Protein AF-A0A1V5FM15-F1 (afdb_monomer)

Solvent-accessible surface area (backbone atoms only — not comparable to full-atom values): 5095 Å² total; per-residue (Å²): 105,72,51,67,79,67,66,49,57,67,74,46,78,47,76,50,79,46,77,48,79,43,79,40,91,100,69,47,77,41,84,44,77,48,77,50,78,49,80,41,57,83,62,52,72,67,56,51,52,51,51,51,57,52,61,68,66,34,69,66,53,55,52,75,73,51,95,71,83,85,87,86,81,85,80,81,133

pLDDT: mean 85.28, std 8.97, range [64.19, 96.12]

Mean predicted aligned error: 6.51 Å

Nearest PDB structures (foldseek):
  6mjn-assembly2_C  TM=6.654E-01  e=9.743E-02  Legionella pneumophila
  6d9n-assembly1_A  TM=6.660E-01  e=4.405E-01  Elizabethkingia anophelis NUHP1
  6upy-assembly1_A  TM=5.159E-01  e=1.454E+00  Saccharomyces cerevisiae S288C

Structure (mmCIF, N/CA/C/O backbone):
data_AF-A0A1V5FM15-F1
#
_entry.id   AF-A0A1V5FM15-F1
#
loop_
_atom_site.group_PDB
_atom_site.id
_atom_site.type_symbol
_atom_site.label_atom_id
_atom_site.label_alt_id
_atom_site.label_comp_id
_atom_site.label_asym_id
_atom_site.label_entity_id
_atom_site.label_seq_id
_atom_site.pdbx_PDB_ins_code
_atom_site.Cartn_x
_atom_site.Cartn_y
_atom_site.Cartn_z
_atom_site.occupancy
_atom_site.B_iso_or_equiv
_atom_site.auth_seq_id
_atom_site.auth_comp_id
_atom_site.auth_asym_id
_atom_site.auth_atom_id
_atom_site.pdbx_PDB_model_num
ATOM 1 N N . MET A 1 1 ? -10.361 -8.259 9.090 1.00 75.00 1 MET A N 1
ATOM 2 C CA . MET A 1 1 ? -9.002 -7.699 8.842 1.00 75.00 1 MET A CA 1
ATOM 3 C C . MET A 1 1 ? -8.356 -7.292 10.180 1.00 75.00 1 MET A C 1
ATOM 5 O O . MET A 1 1 ? -9.083 -7.171 11.154 1.00 75.00 1 MET A O 1
ATOM 9 N N . TYR A 1 2 ? -7.027 -7.120 10.308 1.00 87.38 2 TYR A N 1
ATOM 10 C CA . TYR A 1 2 ? -6.373 -6.900 11.627 1.00 87.38 2 TYR A CA 1
ATOM 11 C C . TYR A 1 2 ? -6.974 -5.755 12.461 1.00 87.38 2 TYR A C 1
ATOM 13 O O . TYR A 1 2 ? -7.168 -5.924 13.663 1.00 87.38 2 TYR A O 1
ATOM 21 N N . ALA A 1 3 ? -7.276 -4.617 11.827 1.00 88.69 3 ALA A N 1
ATOM 22 C CA . ALA A 1 3 ? -7.855 -3.457 12.502 1.00 88.69 3 ALA A CA 1
ATOM 23 C C . ALA A 1 3 ? -9.219 -3.771 13.134 1.00 88.69 3 ALA A C 1
ATOM 25 O O . ALA A 1 3 ? -9.440 -3.419 14.286 1.00 88.69 3 ALA A O 1
ATOM 26 N N . GLU A 1 4 ? -10.079 -4.516 12.435 1.00 89.56 4 GLU A N 1
ATOM 27 C CA . GLU A 1 4 ? -11.371 -4.985 12.959 1.00 89.56 4 GLU A CA 1
ATOM 28 C C . GLU A 1 4 ? -11.180 -5.952 14.134 1.00 89.56 4 GLU A C 1
ATOM 30 O O . GLU A 1 4 ? -11.814 -5.798 15.172 1.00 89.56 4 GLU A O 1
ATOM 35 N N . LEU A 1 5 ? -10.248 -6.909 14.011 1.00 91.25 5 LEU A N 1
ATOM 36 C CA . LEU A 1 5 ? -9.954 -7.880 15.075 1.00 91.25 5 LEU A CA 1
ATOM 37 C C . LEU A 1 5 ? -9.453 -7.199 16.357 1.00 91.25 5 LEU A C 1
ATOM 39 O O . LEU A 1 5 ? -9.688 -7.688 17.459 1.00 91.25 5 LEU A O 1
ATOM 43 N N . LYS A 1 6 ? -8.720 -6.092 16.214 1.00 91.31 6 LYS A N 1
ATOM 44 C CA . LYS A 1 6 ? -8.197 -5.294 17.327 1.00 91.31 6 LYS A CA 1
ATOM 45 C C . LYS A 1 6 ? -9.088 -4.112 17.701 1.00 91.31 6 LYS A C 1
ATOM 47 O O . LYS A 1 6 ? -8.683 -3.339 18.562 1.00 91.31 6 LYS A O 1
ATOM 52 N N . GLN A 1 7 ? -10.264 -3.995 17.077 1.00 92.94 7 GLN A N 1
ATOM 53 C CA . GLN A 1 7 ? -11.223 -2.909 17.289 1.00 92.94 7 GLN A CA 1
ATOM 54 C C . GLN A 1 7 ? -10.562 -1.522 17.225 1.00 92.94 7 GLN A C 1
ATOM 56 O O . GLN A 1 7 ? -10.858 -0.632 18.018 1.00 92.94 7 GLN A O 1
ATOM 61 N N . LEU A 1 8 ? -9.615 -1.353 16.297 1.00 93.38 8 LEU A N 1
ATOM 62 C CA . LEU A 1 8 ? -8.942 -0.075 16.102 1.00 93.38 8 LEU A CA 1
ATOM 63 C C . LEU A 1 8 ? -9.930 0.936 15.504 1.00 93.38 8 LEU A C 1
ATOM 65 O O . LEU A 1 8 ? -10.689 0.558 14.608 1.00 93.38 8 LEU A O 1
ATOM 69 N N . PRO A 1 9 ? -9.878 2.218 15.909 1.00 95.00 9 PRO A N 1
ATOM 70 C CA . PRO A 1 9 ? -10.700 3.287 15.339 1.00 95.00 9 PRO A CA 1
ATOM 71 C C . PRO A 1 9 ? -10.147 3.737 13.973 1.00 95.00 9 PRO A C 1
ATOM 73 O O . PRO A 1 9 ? -9.839 4.906 13.759 1.00 95.00 9 PRO A O 1
ATOM 76 N N . LEU A 1 10 ? -9.931 2.778 13.072 1.00 94.31 10 LEU A N 1
ATOM 77 C CA . LEU A 1 10 ? -9.515 3.000 11.694 1.00 94.31 10 LEU A CA 1
ATOM 78 C C . LEU A 1 10 ? -10.772 3.150 10.838 1.00 94.31 10 LEU A C 1
ATOM 80 O O . LEU A 1 10 ? -11.563 2.217 10.733 1.00 94.31 10 LEU A O 1
ATOM 84 N N . GLU A 1 11 ? -10.926 4.305 10.208 1.00 94.56 11 GLU A N 1
ATOM 85 C CA . GLU A 1 11 ? -12.119 4.646 9.429 1.00 94.56 11 GLU A CA 1
ATOM 86 C C . GLU A 1 11 ? -11.901 4.401 7.938 1.00 94.56 11 GLU A C 1
ATOM 88 O O . GLU A 1 11 ? -12.774 3.880 7.243 1.00 94.56 11 GLU A O 1
ATOM 93 N N . ARG A 1 12 ? -10.709 4.747 7.436 1.00 92.50 12 ARG A N 1
ATOM 94 C CA . ARG A 1 12 ? -10.375 4.610 6.019 1.00 92.50 12 ARG A CA 1
ATOM 95 C C . ARG A 1 12 ? -8.905 4.278 5.820 1.00 92.50 12 ARG A C 1
ATOM 97 O O . ARG A 1 12 ? -8.019 4.788 6.507 1.00 92.50 12 ARG A O 1
ATOM 104 N N . VAL A 1 13 ? -8.655 3.432 4.825 1.00 91.25 13 VAL A N 1
ATOM 105 C CA . VAL A 1 13 ? -7.318 3.127 4.312 1.00 91.25 13 VAL A CA 1
ATOM 106 C C . VAL A 1 13 ? -7.257 3.542 2.852 1.00 91.25 13 VAL A C 1
ATOM 108 O O . VAL A 1 13 ? -8.149 3.214 2.071 1.00 91.25 13 VAL A O 1
ATOM 111 N N . SER A 1 14 ? -6.187 4.228 2.470 1.00 90.81 14 SER A N 1
ATOM 112 C CA . SER A 1 14 ? -5.858 4.514 1.075 1.00 90.81 14 SER A CA 1
ATOM 113 C C . SER A 1 14 ? -4.458 4.005 0.756 1.00 90.81 14 SER A C 1
ATOM 115 O O . SER A 1 14 ? -3.558 4.033 1.596 1.00 90.81 14 SER A O 1
ATOM 117 N N . VAL A 1 15 ? -4.272 3.487 -0.456 1.00 89.69 15 VAL A N 1
ATOM 118 C CA . VAL A 1 15 ? -2.973 3.005 -0.925 1.00 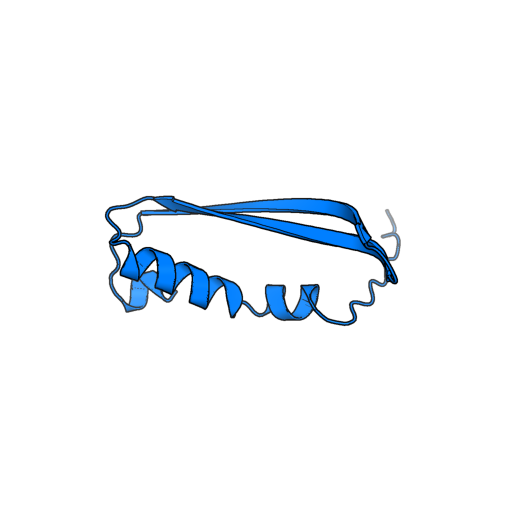89.69 15 VAL A CA 1
ATOM 119 C C . VAL A 1 15 ? -2.725 3.558 -2.314 1.00 89.69 15 VAL A C 1
ATOM 121 O O . VAL A 1 15 ? -3.501 3.302 -3.231 1.00 89.69 15 VAL A O 1
ATOM 124 N N . THR A 1 16 ? -1.616 4.271 -2.468 1.00 89.12 16 THR A N 1
ATOM 125 C CA . THR A 1 16 ? -1.132 4.735 -3.768 1.00 89.12 16 THR A CA 1
ATOM 126 C C . THR A 1 16 ? 0.125 3.961 -4.120 1.00 89.12 16 THR A C 1
ATOM 128 O O . THR A 1 16 ? 1.079 3.931 -3.336 1.00 89.12 16 THR A O 1
ATOM 131 N N . LEU A 1 17 ? 0.120 3.338 -5.297 1.00 88.00 17 LEU A N 1
ATOM 132 C CA . LEU A 1 17 ? 1.278 2.667 -5.874 1.00 88.00 17 LEU A CA 1
ATOM 133 C C . LEU A 1 17 ? 1.818 3.495 -7.035 1.00 88.00 17 LEU A C 1
ATOM 135 O O . LEU A 1 17 ? 1.059 4.000 -7.858 1.00 88.00 17 LEU A O 1
ATOM 139 N N . THR A 1 18 ? 3.135 3.618 -7.096 1.00 87.94 18 THR A N 1
ATOM 140 C CA . THR A 1 18 ? 3.848 4.237 -8.213 1.00 87.94 18 THR A CA 1
ATOM 141 C C . THR A 1 18 ? 4.924 3.274 -8.672 1.00 87.94 18 THR A C 1
ATOM 143 O O . THR A 1 18 ? 5.658 2.745 -7.840 1.00 87.94 18 THR A O 1
ATOM 146 N N . HIS A 1 19 ? 5.006 3.046 -9.977 1.00 88.81 19 HIS A N 1
ATOM 147 C CA . HIS A 1 19 ? 6.044 2.236 -10.601 1.00 88.81 19 HIS A CA 1
ATOM 148 C C . HIS A 1 19 ? 6.944 3.133 -11.445 1.00 88.81 19 HIS A C 1
ATOM 150 O O . HIS A 1 19 ? 6.464 3.990 -12.183 1.00 88.81 19 HIS A O 1
ATOM 156 N N . GLU A 1 20 ? 8.249 2.953 -11.295 1.00 90.31 20 GLU A N 1
ATOM 157 C CA . GLU A 1 20 ? 9.280 3.711 -11.994 1.00 90.31 20 GLU A CA 1
ATOM 158 C C . GLU A 1 20 ? 10.502 2.823 -12.257 1.00 90.31 20 GLU A C 1
ATOM 160 O O . GLU A 1 20 ? 10.770 1.879 -11.511 1.00 90.31 20 GLU A O 1
ATOM 165 N N . LYS A 1 21 ? 11.274 3.141 -13.301 1.00 89.75 21 LYS A N 1
ATOM 166 C CA . LYS A 1 21 ? 12.613 2.573 -13.488 1.00 89.75 21 LYS A CA 1
ATOM 167 C C . LYS A 1 21 ? 13.641 3.512 -12.881 1.00 89.75 21 LYS A C 1
ATOM 169 O O . LYS A 1 21 ? 13.734 4.663 -13.298 1.00 89.75 21 LYS A O 1
ATOM 174 N N . VAL A 1 22 ? 14.429 3.010 -11.937 1.00 91.56 22 VAL A N 1
ATOM 175 C CA . VAL A 1 22 ? 15.474 3.778 -11.249 1.00 91.56 22 VAL A CA 1
ATOM 176 C C . VAL A 1 22 ? 16.842 3.184 -11.526 1.00 91.56 22 VAL A C 1
ATOM 178 O O . VAL A 1 22 ? 16.997 1.968 -11.610 1.00 91.56 22 VAL A O 1
ATOM 181 N N . GLU A 1 23 ? 17.843 4.042 -11.664 1.00 92.81 23 GLU A N 1
ATOM 182 C CA . GLU A 1 23 ? 19.231 3.621 -11.802 1.00 92.81 23 GLU A CA 1
ATOM 183 C C . GLU A 1 23 ? 19.853 3.441 -10.417 1.00 92.81 23 GLU A C 1
ATOM 185 O O . GLU A 1 23 ? 19.764 4.321 -9.561 1.00 92.81 23 GLU A O 1
ATOM 190 N N . VAL A 1 24 ? 20.434 2.267 -10.179 1.00 89.94 24 VAL A N 1
ATOM 191 C CA . VAL A 1 24 ? 21.113 1.931 -8.929 1.00 89.94 24 VAL A CA 1
ATOM 192 C C . VAL A 1 24 ? 22.552 1.568 -9.247 1.00 89.94 24 VAL A C 1
ATOM 194 O O . VAL A 1 24 ? 22.821 0.684 -10.065 1.00 89.94 24 VAL A O 1
ATOM 197 N N . GLU A 1 25 ? 23.478 2.252 -8.582 1.00 91.31 25 GLU A N 1
ATOM 198 C CA . GLU A 1 25 ? 24.911 2.035 -8.749 1.00 91.31 25 GLU A CA 1
ATOM 199 C C . GLU A 1 25 ? 25.270 0.555 -8.534 1.00 91.31 25 GLU A C 1
ATOM 201 O O . GLU A 1 25 ? 24.816 -0.090 -7.585 1.00 91.31 25 GLU A O 1
ATOM 206 N N . GLY A 1 26 ? 26.025 -0.016 -9.476 1.00 91.75 26 GLY A N 1
ATOM 207 C CA . GLY A 1 26 ? 26.406 -1.432 -9.466 1.00 91.75 26 GLY A CA 1
ATOM 208 C C . GLY A 1 26 ? 25.290 -2.432 -9.809 1.00 91.75 26 GLY A C 1
ATOM 209 O O . GLY A 1 26 ? 25.566 -3.628 -9.865 1.00 91.75 26 GLY A O 1
ATOM 210 N N . LYS A 1 27 ? 24.048 -1.988 -10.054 1.00 86.12 27 LYS A N 1
ATOM 211 C CA . LYS A 1 27 ? 22.907 -2.855 -10.426 1.00 86.12 27 LYS A CA 1
ATOM 212 C C . LYS A 1 27 ? 22.200 -2.447 -11.723 1.00 86.12 27 LYS A C 1
ATOM 214 O O . LYS A 1 27 ? 21.379 -3.209 -12.226 1.00 86.12 27 LYS A O 1
ATOM 219 N N . GLY A 1 28 ? 22.516 -1.275 -12.274 1.00 89.62 28 GLY A N 1
ATOM 220 C CA . GLY A 1 28 ? 21.878 -0.755 -13.482 1.00 89.62 28 GLY A CA 1
ATOM 221 C C . GLY A 1 28 ? 20.446 -0.277 -13.224 1.00 89.62 28 GLY A C 1
ATOM 222 O O . GLY A 1 28 ? 20.105 0.132 -12.112 1.00 89.62 28 GLY A O 1
ATOM 223 N N . LYS A 1 29 ? 19.599 -0.294 -14.260 1.00 87.31 29 LYS A N 1
ATOM 224 C CA . LYS A 1 29 ? 18.192 0.119 -14.150 1.00 87.31 29 LYS A CA 1
ATOM 225 C C . LYS A 1 29 ? 17.345 -1.008 -13.571 1.00 87.31 29 LYS A C 1
ATOM 227 O O . LYS A 1 29 ? 17.261 -2.076 -14.170 1.00 87.31 29 LYS A O 1
ATOM 232 N N . ILE A 1 30 ? 16.676 -0.736 -12.458 1.00 87.00 30 ILE A N 1
ATOM 233 C CA . ILE A 1 30 ? 15.754 -1.662 -11.801 1.00 87.00 30 ILE A CA 1
ATOM 234 C C . ILE A 1 30 ? 14.343 -1.080 -11.763 1.00 87.00 30 ILE A C 1
ATOM 236 O O . ILE A 1 30 ? 14.158 0.138 -11.703 1.00 87.00 30 ILE A O 1
ATOM 240 N N . ASP A 1 31 ? 13.344 -1.953 -11.755 1.00 85.75 31 ASP A N 1
ATOM 241 C CA . ASP A 1 31 ? 11.965 -1.575 -11.478 1.00 85.75 31 ASP A CA 1
ATOM 242 C C . ASP A 1 31 ? 11.788 -1.315 -9.974 1.00 85.75 31 ASP A C 1
ATOM 244 O O . ASP A 1 31 ? 12.119 -2.147 -9.128 1.00 85.75 31 ASP A O 1
ATOM 248 N N . ARG A 1 32 ? 11.275 -0.133 -9.627 1.00 84.69 32 ARG A N 1
ATOM 249 C CA . ARG A 1 32 ? 10.933 0.258 -8.259 1.00 84.69 32 ARG A CA 1
ATOM 250 C C . ARG A 1 32 ? 9.438 0.506 -8.172 1.00 84.69 32 ARG A C 1
ATOM 252 O O . ARG A 1 32 ? 8.880 1.307 -8.917 1.00 84.69 32 ARG A O 1
ATOM 259 N N . ILE A 1 33 ? 8.806 -0.149 -7.205 1.00 86.56 33 ILE A N 1
ATOM 260 C CA . ILE A 1 33 ? 7.424 0.121 -6.821 1.00 86.56 33 ILE A CA 1
ATOM 261 C C . ILE A 1 33 ? 7.438 0.823 -5.466 1.00 86.56 33 ILE A C 1
ATOM 263 O O . ILE A 1 33 ? 7.862 0.259 -4.458 1.00 86.56 33 ILE A O 1
ATOM 267 N N . SER A 1 34 ? 6.951 2.056 -5.444 1.00 87.38 34 SER A N 1
ATOM 268 C CA . SER A 1 34 ? 6.789 2.862 -4.240 1.00 87.38 34 SER A CA 1
ATOM 269 C C . SER A 1 34 ? 5.339 2.789 -3.772 1.00 87.38 34 SER A C 1
ATOM 271 O O . SER A 1 34 ? 4.413 3.005 -4.553 1.00 87.38 34 SER A O 1
ATOM 273 N N . ARG A 1 35 ? 5.130 2.506 -2.483 1.00 87.88 35 ARG A N 1
ATOM 274 C CA . ARG A 1 35 ? 3.801 2.430 -1.865 1.00 87.88 35 ARG A CA 1
ATOM 275 C C . ARG A 1 35 ? 3.651 3.507 -0.802 1.00 87.88 35 ARG A C 1
ATOM 277 O O . ARG A 1 35 ? 4.446 3.561 0.132 1.00 87.88 35 ARG A O 1
ATOM 284 N N . ARG A 1 36 ? 2.593 4.308 -0.897 1.00 90.38 36 ARG A N 1
ATOM 285 C CA . ARG A 1 36 ? 2.172 5.247 0.152 1.00 90.38 36 ARG A CA 1
ATOM 286 C C . ARG A 1 36 ? 0.854 4.769 0.747 1.00 90.38 36 ARG A C 1
ATOM 288 O O . ARG A 1 36 ? -0.085 4.519 -0.001 1.00 90.38 36 ARG A O 1
ATOM 295 N N . ILE A 1 37 ? 0.807 4.607 2.069 1.00 91.12 37 ILE A N 1
ATOM 296 C CA . ILE A 1 37 ? -0.387 4.155 2.797 1.00 91.12 37 ILE A CA 1
ATOM 297 C C . ILE A 1 37 ? -0.918 5.324 3.624 1.00 91.12 37 ILE A C 1
ATOM 299 O O . ILE A 1 37 ? -0.217 5.822 4.503 1.00 91.12 37 ILE A O 1
ATOM 303 N N . GLY A 1 38 ? -2.151 5.739 3.349 1.00 93.06 38 GLY A N 1
ATOM 304 C CA . GLY A 1 38 ? -2.914 6.666 4.175 1.00 93.06 38 GLY A CA 1
ATOM 305 C C . GLY A 1 38 ? -3.803 5.903 5.153 1.00 93.06 38 GLY A C 1
ATOM 306 O O . GLY A 1 38 ? -4.470 4.942 4.767 1.00 93.06 38 GLY A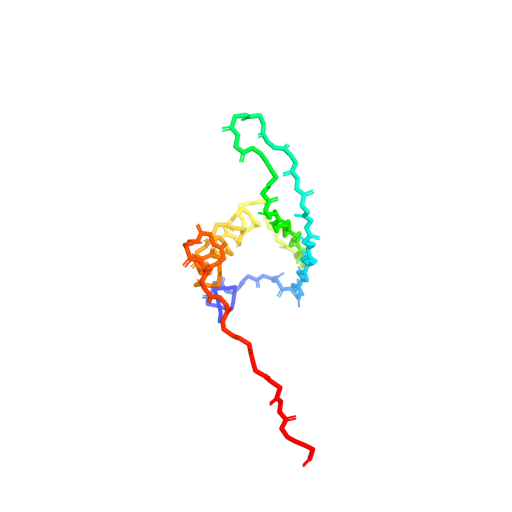 O 1
ATOM 307 N N . LEU A 1 39 ? -3.798 6.325 6.419 1.00 94.25 39 LEU A N 1
ATOM 308 C CA . LEU A 1 39 ? -4.659 5.794 7.479 1.00 94.25 39 LEU A CA 1
ATOM 309 C C . LEU A 1 39 ? -5.413 6.954 8.134 1.00 94.25 39 LEU A C 1
ATOM 311 O O . LEU A 1 39 ? -4.784 7.834 8.739 1.00 94.25 39 LEU A O 1
ATOM 315 N N . GLU A 1 40 ? -6.737 6.928 8.031 1.00 94.50 40 GLU A N 1
ATOM 316 C CA . GLU A 1 40 ? -7.655 7.906 8.624 1.00 94.50 40 GLU A CA 1
ATOM 317 C C . GLU A 1 40 ? -8.390 7.291 9.822 1.00 94.50 40 GLU A C 1
ATOM 319 O O . GLU A 1 40 ? -8.683 6.092 9.836 1.00 94.50 40 GLU A O 1
ATOM 324 N N . GLY A 1 41 ? -8.663 8.118 10.830 1.00 93.75 41 GLY A N 1
ATOM 325 C CA . GLY A 1 41 ? -9.217 7.712 12.123 1.00 93.75 41 GLY A CA 1
ATOM 326 C C . GLY A 1 41 ? -8.282 8.018 13.300 1.00 93.75 41 GLY A C 1
ATOM 327 O O . GLY A 1 41 ? -7.114 8.397 13.123 1.00 93.75 41 GLY A O 1
ATOM 328 N N . ASN A 1 42 ? -8.803 7.864 14.519 1.00 96.12 42 ASN A N 1
ATOM 329 C CA . ASN A 1 42 ? -8.133 8.256 15.765 1.00 96.12 42 ASN A CA 1
ATOM 330 C C . ASN A 1 42 ? -7.103 7.216 16.248 1.00 96.12 42 ASN A C 1
ATOM 332 O O . ASN A 1 42 ? -7.238 6.619 17.315 1.00 96.12 42 ASN A O 1
ATOM 336 N N . LEU A 1 43 ? -6.08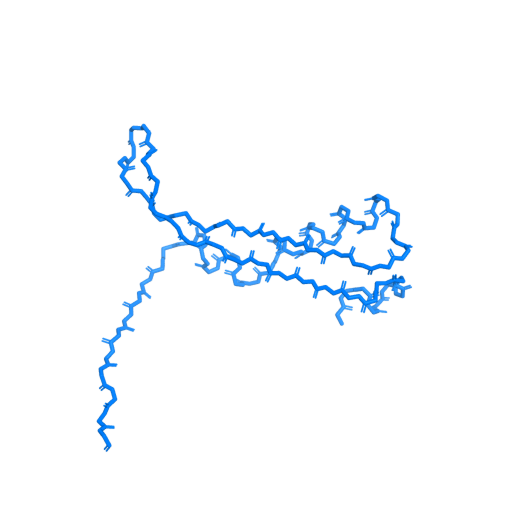7 6.964 15.423 1.00 94.25 43 LEU A N 1
ATOM 337 C CA . LEU A 1 43 ? -5.044 5.979 15.697 1.00 94.25 43 LEU A CA 1
ATOM 338 C C . LEU A 1 43 ? -3.845 6.594 16.416 1.00 94.25 43 LEU A C 1
ATOM 340 O O . LEU A 1 43 ? -3.296 7.603 15.958 1.00 94.25 43 LEU A O 1
ATOM 344 N N . THR A 1 44 ? -3.364 5.917 17.458 1.00 95.56 44 THR A N 1
ATOM 345 C CA . THR A 1 44 ? -2.099 6.268 18.117 1.00 95.56 44 THR A CA 1
ATOM 346 C C . THR A 1 44 ? -0.897 6.003 17.195 1.00 95.56 44 THR A C 1
ATOM 348 O O . THR A 1 44 ? -0.998 5.204 16.251 1.00 95.56 44 THR A O 1
ATOM 351 N N . PRO A 1 45 ? 0.269 6.627 17.448 1.00 93.25 45 PRO A N 1
ATOM 352 C CA . PRO A 1 45 ? 1.492 6.344 16.695 1.00 93.25 45 PRO A CA 1
ATOM 353 C C . PRO A 1 45 ? 1.862 4.853 16.671 1.00 93.25 45 PRO A C 1
ATOM 355 O O . PRO A 1 45 ? 2.241 4.317 15.630 1.00 93.25 45 PRO A O 1
ATOM 358 N N . GLU A 1 46 ? 1.677 4.148 17.785 1.00 93.19 46 GLU A N 1
ATOM 359 C CA . GLU A 1 46 ? 1.957 2.715 17.913 1.00 93.19 46 GLU A CA 1
ATOM 360 C C . GLU A 1 46 ? 1.01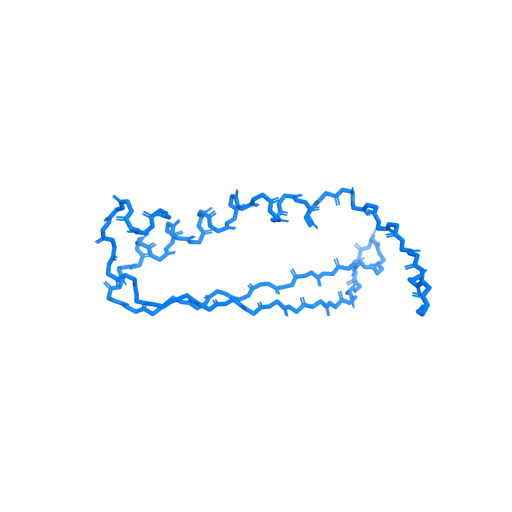0 1.886 17.041 1.00 93.19 46 GLU A C 1
ATOM 362 O O . GLU A 1 46 ? 1.444 0.965 16.345 1.00 93.19 46 GLU A O 1
ATOM 367 N N . GLN A 1 47 ? -0.280 2.236 17.021 1.00 93.31 47 GLN A N 1
ATOM 368 C CA . GLN A 1 47 ? -1.269 1.583 16.163 1.00 93.31 47 GLN A CA 1
ATOM 369 C C . GLN A 1 47 ? -0.943 1.804 14.680 1.00 93.31 47 GLN A C 1
ATOM 371 O O . GLN A 1 47 ? -0.999 0.858 13.893 1.00 93.31 47 GLN A O 1
ATOM 376 N N . ARG A 1 48 ? -0.535 3.022 14.296 1.00 92.69 48 ARG A N 1
ATOM 377 C CA . ARG A 1 48 ? -0.101 3.342 12.923 1.00 92.69 48 ARG A CA 1
ATOM 378 C C . ARG A 1 48 ? 1.129 2.532 12.513 1.00 92.69 48 ARG A C 1
ATOM 380 O O . ARG A 1 48 ? 1.122 1.920 11.444 1.00 92.69 48 ARG A O 1
ATOM 387 N N . ASN A 1 49 ? 2.141 2.457 13.375 1.00 90.94 49 ASN A N 1
ATOM 388 C CA . ASN A 1 49 ? 3.338 1.650 13.130 1.00 90.94 49 ASN A CA 1
ATOM 389 C C . ASN A 1 49 ? 2.991 0.169 12.971 1.00 90.94 49 ASN A C 1
ATOM 391 O O . ASN A 1 49 ? 3.451 -0.489 12.037 1.00 90.94 49 ASN A O 1
ATOM 395 N N . ARG A 1 50 ? 2.098 -0.348 13.817 1.00 91.19 50 ARG A N 1
ATOM 396 C CA . ARG A 1 50 ? 1.667 -1.740 13.729 1.00 91.19 50 ARG A CA 1
ATOM 397 C C . ARG A 1 50 ? 0.896 -2.041 12.445 1.00 91.19 50 ARG A C 1
ATOM 399 O O . ARG A 1 50 ? 1.086 -3.102 11.850 1.00 91.19 50 ARG A O 1
ATOM 406 N N . MET A 1 51 ? 0.061 -1.113 11.983 1.00 90.94 51 MET A N 1
ATOM 407 C CA . MET A 1 51 ? -0.614 -1.234 10.689 1.00 90.94 51 MET A CA 1
ATOM 408 C C . MET A 1 51 ? 0.391 -1.290 9.530 1.00 90.94 51 MET A C 1
ATOM 410 O O . MET A 1 51 ? 0.230 -2.115 8.629 1.00 90.94 51 MET A O 1
ATOM 414 N N . LEU A 1 52 ? 1.457 -0.482 9.573 1.00 89.62 52 LEU A N 1
ATOM 415 C CA . LEU A 1 52 ? 2.528 -0.520 8.572 1.00 89.62 52 LEU A CA 1
ATOM 416 C C . LEU A 1 52 ? 3.279 -1.861 8.577 1.00 89.62 52 LEU A C 1
ATOM 418 O O . LEU A 1 52 ? 3.487 -2.450 7.514 1.00 89.62 52 LEU A O 1
ATOM 422 N N . GLU A 1 53 ? 3.633 -2.383 9.754 1.00 89.12 53 GLU A N 1
ATOM 423 C CA . GLU A 1 53 ? 4.264 -3.705 9.882 1.00 89.12 53 GLU A CA 1
ATOM 424 C C . GLU A 1 53 ? 3.418 -4.803 9.231 1.00 89.12 53 GLU A C 1
ATOM 426 O O . GLU A 1 53 ? 3.938 -5.680 8.541 1.00 89.12 53 GLU A O 1
ATOM 431 N N . ILE A 1 54 ? 2.101 -4.752 9.425 1.00 86.94 54 ILE A N 1
ATOM 432 C CA . ILE A 1 54 ? 1.168 -5.734 8.871 1.00 86.94 54 ILE A CA 1
ATOM 433 C C . ILE A 1 54 ? 1.024 -5.559 7.362 1.00 86.94 54 ILE A C 1
ATOM 435 O O . ILE A 1 54 ? 1.026 -6.551 6.634 1.00 86.94 54 ILE A O 1
ATOM 439 N N . ALA A 1 55 ? 0.981 -4.321 6.867 1.00 84.50 55 ALA A N 1
ATOM 440 C CA . ALA A 1 55 ? 0.967 -4.044 5.434 1.00 84.50 55 ALA A CA 1
ATOM 441 C C . ALA A 1 55 ? 2.230 -4.564 4.718 1.00 84.50 55 ALA A C 1
ATOM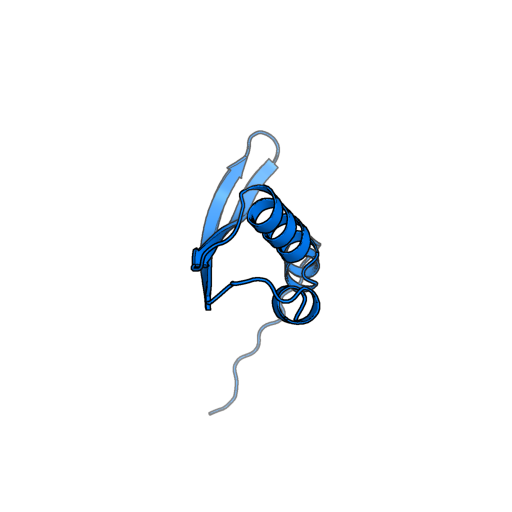 443 O O . ALA A 1 55 ? 2.170 -4.934 3.542 1.00 84.50 55 ALA A O 1
ATOM 444 N N . ASN A 1 56 ? 3.370 -4.632 5.413 1.00 82.25 56 ASN A N 1
ATOM 445 C CA . ASN A 1 56 ? 4.612 -5.236 4.912 1.00 82.25 56 ASN A CA 1
ATOM 446 C C . ASN A 1 56 ? 4.599 -6.772 4.939 1.00 82.25 56 ASN A C 1
ATOM 448 O O . ASN A 1 56 ? 5.385 -7.403 4.244 1.00 82.25 56 ASN A O 1
ATOM 452 N N . ARG A 1 57 ? 3.677 -7.397 5.678 1.00 82.62 57 ARG A N 1
ATOM 453 C CA . ARG A 1 57 ? 3.468 -8.856 5.658 1.00 82.62 57 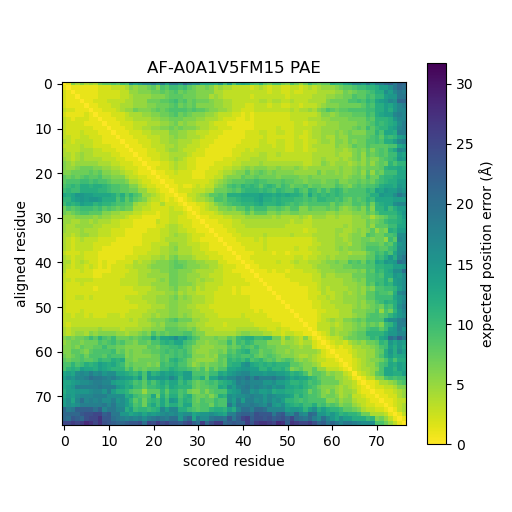ARG A CA 1
ATOM 454 C C . ARG A 1 57 ? 2.463 -9.302 4.592 1.00 82.62 57 ARG A C 1
ATOM 456 O O . ARG A 1 57 ? 2.136 -10.483 4.523 1.00 82.62 57 ARG A O 1
ATOM 463 N N . CYS A 1 58 ? 1.960 -8.376 3.774 1.00 74.00 58 CYS A N 1
ATOM 464 C CA . CYS A 1 58 ? 0.991 -8.678 2.727 1.00 74.00 58 CYS A CA 1
ATOM 465 C C . CYS A 1 58 ? 1.592 -9.654 1.690 1.00 74.00 58 CYS A C 1
ATOM 467 O O . CYS A 1 58 ? 2.681 -9.378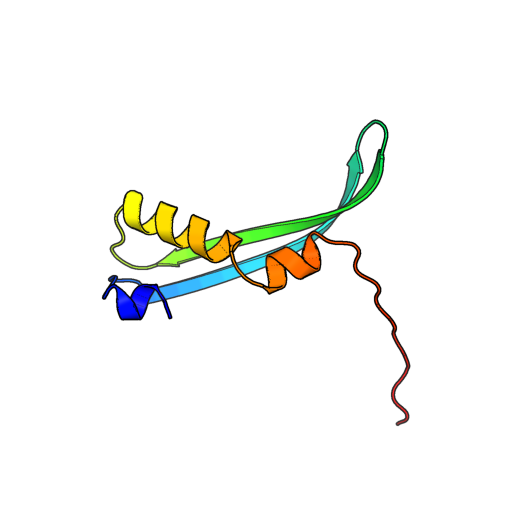 1.179 1.00 74.00 58 CYS A O 1
ATOM 469 N N . PRO A 1 59 ? 0.892 -10.746 1.320 1.00 70.75 59 PRO A N 1
ATOM 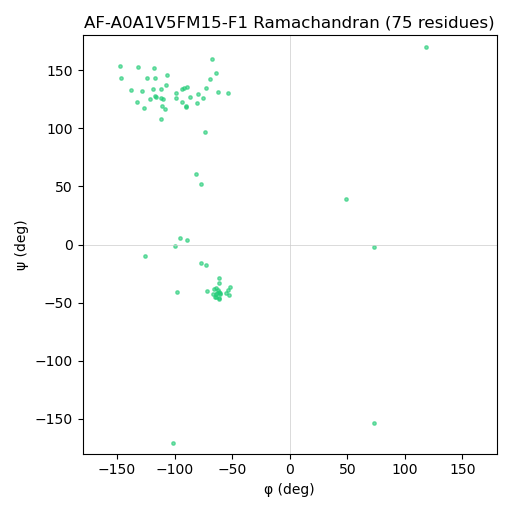470 C CA . PRO A 1 59 ? 1.366 -11.709 0.320 1.00 70.75 59 PRO A CA 1
ATOM 471 C C . PRO A 1 59 ? 1.787 -11.050 -0.998 1.00 70.75 59 PRO A C 1
ATOM 473 O O . PRO A 1 59 ? 2.804 -11.419 -1.572 1.00 70.75 59 PRO A O 1
ATOM 476 N N . VAL A 1 60 ? 1.073 -10.002 -1.419 1.00 73.06 60 VAL A N 1
ATOM 477 C CA . VAL A 1 60 ? 1.385 -9.243 -2.640 1.00 73.06 60 VAL A CA 1
ATOM 478 C C . VAL A 1 60 ? 2.739 -8.537 -2.544 1.00 73.06 60 VAL A C 1
ATOM 480 O O . VAL A 1 60 ? 3.484 -8.518 -3.516 1.00 73.06 60 VAL A O 1
ATOM 483 N N . HIS A 1 61 ? 3.114 -8.005 -1.375 1.00 70.25 61 HIS A N 1
ATOM 484 C CA . HIS A 1 61 ? 4.450 -7.430 -1.187 1.00 70.25 61 HIS A CA 1
ATOM 485 C C . HIS A 1 61 ? 5.544 -8.490 -1.371 1.00 70.25 61 HIS A C 1
ATOM 487 O O . HIS A 1 61 ? 6.563 -8.207 -1.998 1.00 70.25 61 HIS A O 1
ATOM 493 N N . ARG A 1 62 ? 5.315 -9.719 -0.885 1.00 71.75 62 ARG A N 1
ATOM 494 C CA . ARG A 1 62 ? 6.247 -10.838 -1.083 1.00 71.75 62 ARG A CA 1
ATOM 495 C C . ARG A 1 62 ? 6.362 -11.208 -2.564 1.00 71.75 62 ARG A C 1
ATOM 497 O O . ARG A 1 62 ? 7.476 -11.397 -3.034 1.00 71.75 62 ARG A O 1
ATOM 504 N N . THR A 1 63 ? 5.246 -11.256 -3.291 1.00 73.56 63 THR A N 1
ATOM 505 C CA . THR A 1 63 ? 5.235 -11.510 -4.740 1.00 73.56 63 THR A CA 1
ATOM 506 C C . THR A 1 63 ? 6.000 -10.433 -5.514 1.00 73.56 63 THR A C 1
ATOM 508 O O . THR A 1 63 ? 6.836 -10.763 -6.345 1.00 73.56 63 THR A O 1
ATOM 511 N N . LEU A 1 64 ? 5.777 -9.151 -5.204 1.00 70.75 64 LEU A N 1
ATOM 512 C CA . LEU A 1 64 ? 6.428 -8.025 -5.890 1.00 70.75 64 LEU A CA 1
ATOM 513 C C . LEU A 1 64 ? 7.916 -7.851 -5.541 1.00 70.75 64 LEU A C 1
ATOM 515 O O . LEU A 1 64 ? 8.622 -7.147 -6.253 1.00 70.75 64 LEU A O 1
ATOM 519 N N . SER A 1 65 ? 8.387 -8.452 -4.445 1.00 68.38 65 SER A N 1
ATOM 520 C CA . SER A 1 65 ? 9.788 -8.352 -4.000 1.00 68.38 65 SER A CA 1
ATOM 521 C C . SER A 1 65 ? 10.636 -9.574 -4.385 1.00 68.38 65 SER A C 1
ATOM 523 O O . SER A 1 65 ? 11.814 -9.621 -4.035 1.00 68.38 65 SER A O 1
ATOM 525 N N . GLY A 1 66 ? 10.043 -10.581 -5.037 1.00 69.00 66 GLY A N 1
ATOM 526 C CA . GLY A 1 66 ? 10.722 -11.796 -5.498 1.00 69.00 66 GLY A CA 1
ATOM 527 C C . GLY A 1 66 ? 11.052 -11.777 -6.995 1.00 69.00 66 GLY A C 1
ATOM 528 O O . GLY A 1 66 ? 10.883 -10.763 -7.668 1.00 69.00 66 GLY A O 1
ATOM 529 N N . ASN A 1 67 ? 11.494 -12.922 -7.526 1.00 64.19 67 ASN A N 1
ATOM 530 C CA . ASN A 1 67 ? 11.653 -13.123 -8.970 1.00 64.19 67 ASN A CA 1
ATOM 531 C C . ASN A 1 67 ? 10.264 -13.273 -9.605 1.00 64.19 67 ASN A C 1
ATOM 533 O O . ASN A 1 67 ? 9.667 -14.348 -9.549 1.00 64.19 67 ASN A O 1
ATOM 537 N N . LEU A 1 68 ? 9.734 -12.176 -10.140 1.00 70.50 68 LEU A N 1
ATOM 538 C CA . LEU A 1 68 ? 8.438 -12.141 -10.804 1.00 70.50 68 LEU A CA 1
ATOM 539 C C . LEU A 1 68 ? 8.616 -12.429 -12.298 1.00 70.50 68 LEU A C 1
ATOM 541 O O . LEU A 1 68 ? 9.261 -11.658 -13.004 1.00 70.50 68 LEU A O 1
ATOM 545 N N . GLU A 1 69 ? 8.011 -13.511 -12.775 1.00 69.38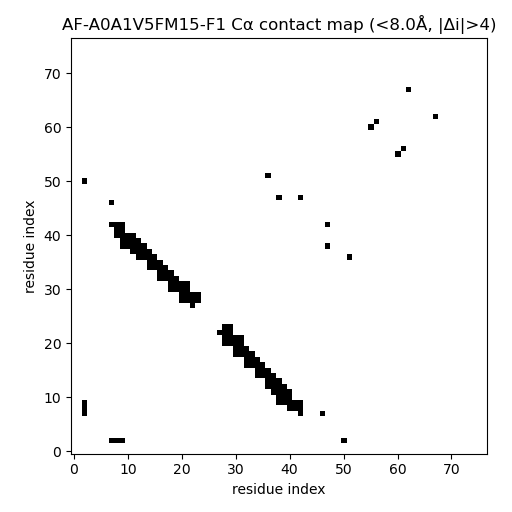 69 GLU A N 1
ATOM 546 C CA . GLU A 1 69 ? 7.831 -13.769 -14.203 1.00 69.38 69 GLU A CA 1
ATOM 547 C C . GLU A 1 69 ? 6.410 -13.345 -14.589 1.00 69.38 69 GLU A C 1
ATOM 549 O O . GLU A 1 69 ? 5.441 -13.748 -13.941 1.00 69.38 69 GLU A O 1
ATOM 554 N N . ILE A 1 70 ? 6.285 -12.479 -15.598 1.00 76.12 70 ILE A N 1
ATOM 555 C CA . ILE A 1 70 ? 4.994 -12.035 -16.130 1.00 76.12 70 ILE A CA 1
ATOM 556 C C . ILE A 1 70 ? 4.866 -12.607 -17.539 1.00 76.12 70 ILE A C 1
ATOM 558 O O . ILE A 1 70 ? 5.528 -12.130 -18.458 1.00 76.12 70 ILE A O 1
ATOM 562 N N . ASP A 1 71 ? 3.997 -13.602 -17.698 1.00 72.94 71 ASP A N 1
ATOM 563 C CA . ASP A 1 71 ? 3.556 -14.080 -19.007 1.00 72.94 71 ASP A CA 1
ATOM 564 C C . ASP A 1 71 ? 2.328 -13.272 -19.443 1.00 72.94 71 ASP A C 1
ATOM 566 O O . ASP A 1 71 ? 1.443 -12.969 -18.637 1.00 72.94 71 ASP A O 1
ATOM 570 N N . SER A 1 72 ? 2.293 -12.832 -20.697 1.00 72.44 72 SER A N 1
ATOM 571 C CA . SER A 1 72 ? 1.197 -12.016 -21.223 1.00 72.44 72 SER A CA 1
ATOM 572 C C . SER A 1 72 ? 0.817 -12.486 -22.615 1.00 72.44 72 SER A C 1
ATOM 574 O O . SER A 1 72 ? 1.671 -12.645 -23.485 1.00 72.44 72 SER A O 1
ATOM 576 N N . SER A 1 73 ? -0.484 -12.652 -22.839 1.00 84.06 73 SER A N 1
ATOM 577 C CA . SER A 1 73 ? -1.061 -13.006 -24.134 1.00 84.06 73 SER A CA 1
ATOM 578 C C . SER A 1 73 ? -2.238 -12.088 -24.469 1.00 84.06 73 SER A C 1
ATOM 580 O O . SER A 1 73 ? -2.880 -11.516 -23.586 1.00 84.06 73 SER A O 1
ATOM 582 N N . LEU A 1 74 ? -2.490 -11.903 -25.766 1.00 72.88 74 LEU A N 1
ATOM 583 C CA . LEU A 1 74 ? -3.628 -11.131 -26.261 1.00 72.88 74 LEU A CA 1
ATOM 584 C C . LEU A 1 74 ? -4.895 -11.989 -26.196 1.00 72.88 74 LEU A C 1
ATOM 586 O O . LEU A 1 74 ? -4.908 -13.111 -26.700 1.00 72.88 74 LEU A O 1
ATOM 590 N N . ALA A 1 75 ? -5.965 -11.450 -25.610 1.00 71.94 75 ALA A N 1
ATOM 591 C CA . ALA A 1 75 ? -7.281 -12.073 -25.681 1.00 71.94 75 ALA A CA 1
ATOM 592 C C . ALA A 1 75 ? -7.857 -11.896 -27.095 1.00 71.94 75 ALA A C 1
ATOM 594 O O . ALA A 1 75 ? -7.782 -10.805 -27.665 1.00 71.94 75 ALA A O 1
ATOM 595 N N . ALA A 1 76 ? -8.413 -12.968 -27.664 1.00 70.62 76 ALA A N 1
ATOM 596 C CA . ALA A 1 76 ? -9.177 -12.876 -28.904 1.00 70.62 76 ALA A CA 1
ATOM 597 C C . ALA A 1 76 ? -10.434 -12.014 -28.686 1.00 70.62 76 ALA A C 1
ATOM 599 O O . ALA A 1 76 ? -10.974 -11.988 -27.578 1.00 70.62 76 ALA A O 1
ATOM 600 N N . ALA A 1 77 ? -10.840 -11.296 -29.736 1.00 64.94 77 ALA A N 1
ATOM 601 C CA . ALA A 1 77 ? -11.992 -10.394 -29.732 1.00 64.94 77 ALA A CA 1
ATOM 602 C C . ALA A 1 77 ? -13.319 -11.111 -29.447 1.00 64.94 77 ALA A C 1
ATOM 604 O O . ALA A 1 77 ? -13.470 -12.271 -29.897 1.00 64.94 77 ALA A O 1
#

Radius of gyration: 17.08 Å; Cα contacts (8 Å, |Δi|>4): 68; chains: 1; bounding box: 38×22×48 Å

Sequence (77 aa):
MYAELKQLPLERVSVTLTHEKVEVEGKGKIDRISRRIGLEGNLTPEQRNRMLEIANRCPVHRTLSGNLEIDSSLAAA

Secondary structure (DSSP, 8-state):
-HHHHTT--EEEEEEEEEEEEEEETTTEEEEEEEEEEEEEES--HHHHHHHHHHHHT-HHHHHHTS-------PPP-

Foldseek 3Di:
DVCVVVVPQWDDKDKDWDWDWDQDPPPGTDIDIDIDIDTDGDDDPVRVVVVVVVVCVDVVVVQVVDPHDDDDDDDDD